Protein AF-A0A523QNU9-F1 (afdb_monomer_lite)

Foldseek 3Di:
DDDPVRLVVLLVVLVVLLVVLVPDPDDDDPLSVLVNVLSVVLNVLSVQLVVCVVVVVVVSVVVSVVVSVCSVVVVVVDVDD

pLDDT: mean 85.68, std 13.99, range [41.06, 95.38]

Radius of gyration: 13.85 Å; chains: 1; bounding box: 30×25×35 Å

Sequence (81 aa):
MMSEEQLRRSLQEISGELEELSSLERPLTKEEGKHRKKLQFRKYVIDRIKEAKDKDQKSDELYNTTYYQMLVPWGEKHPVL

Structure (mmCIF, N/CA/C/O backbone):
data_AF-A0A523QNU9-F1
#
_entry.id   AF-A0A523QNU9-F1
#
loop_
_atom_site.group_PDB
_atom_site.id
_atom_site.type_symbol
_atom_site.label_atom_id
_atom_site.label_alt_id
_atom_site.label_comp_id
_atom_site.label_asym_id
_atom_site.label_entity_id
_atom_site.label_seq_id
_atom_site.pdbx_PDB_ins_code
_atom_site.Cartn_x
_atom_site.Cartn_y
_atom_site.Cartn_z
_atom_site.occupancy
_atom_site.B_iso_or_equiv
_atom_site.auth_seq_id
_atom_site.auth_comp_id
_atom_site.auth_asym_id
_atom_site.auth_atom_id
_atom_site.pdbx_PDB_model_num
ATOM 1 N N . MET A 1 1 ? 15.965 2.414 -7.725 1.00 81.19 1 MET A N 1
ATOM 2 C CA . MET A 1 1 ? 14.609 1.866 -7.951 1.00 81.19 1 MET A CA 1
ATOM 3 C C . MET A 1 1 ? 14.431 0.645 -7.057 1.00 81.19 1 MET A C 1
ATOM 5 O O . MET A 1 1 ? 15.448 0.077 -6.664 1.00 81.19 1 MET A O 1
ATOM 9 N N . MET A 1 2 ? 13.205 0.287 -6.669 1.00 82.44 2 MET A N 1
ATOM 10 C CA . MET A 1 2 ? 12.974 -0.867 -5.785 1.00 82.44 2 MET A CA 1
ATOM 11 C C . MET A 1 2 ? 13.227 -2.198 -6.506 1.00 82.44 2 MET A C 1
ATOM 13 O O . MET A 1 2 ? 12.861 -2.386 -7.669 1.00 82.44 2 MET A O 1
ATOM 17 N N . SER A 1 3 ? 13.843 -3.147 -5.805 1.00 89.44 3 SER A N 1
ATOM 18 C CA . SER A 1 3 ? 13.990 -4.512 -6.315 1.00 89.44 3 SER A CA 1
ATOM 19 C C . SER A 1 3 ? 12.649 -5.260 -6.299 1.00 89.44 3 SER A C 1
ATOM 21 O O . SER A 1 3 ? 11.740 -4.910 -5.548 1.00 89.44 3 SER A O 1
ATOM 23 N N . GLU A 1 4 ? 12.531 -6.322 -7.106 1.00 88.44 4 GLU A N 1
ATOM 24 C CA . GLU A 1 4 ? 11.362 -7.227 -7.070 1.00 88.44 4 GLU A CA 1
ATOM 25 C C . GLU A 1 4 ? 11.116 -7.784 -5.667 1.00 88.44 4 GLU A C 1
ATOM 27 O O . GLU A 1 4 ? 9.988 -7.851 -5.183 1.00 88.44 4 GLU A O 1
ATOM 32 N N . GLU A 1 5 ? 12.196 -8.147 -4.978 1.00 89.75 5 GLU A N 1
ATOM 33 C CA . GLU A 1 5 ? 12.107 -8.684 -3.630 1.00 89.75 5 GLU A CA 1
ATOM 34 C C . GLU A 1 5 ? 11.591 -7.642 -2.632 1.00 89.75 5 GLU A C 1
ATOM 36 O O . GLU A 1 5 ? 10.760 -7.972 -1.787 1.00 89.75 5 GLU A O 1
ATOM 41 N N . GLN A 1 6 ? 12.024 -6.383 -2.754 1.00 87.88 6 GLN A N 1
ATOM 42 C CA . GLN A 1 6 ? 11.515 -5.286 -1.929 1.00 87.88 6 GLN A CA 1
ATOM 43 C C . GLN A 1 6 ? 10.025 -5.037 -2.183 1.00 87.88 6 GLN A C 1
ATOM 45 O O . GLN A 1 6 ? 9.268 -4.9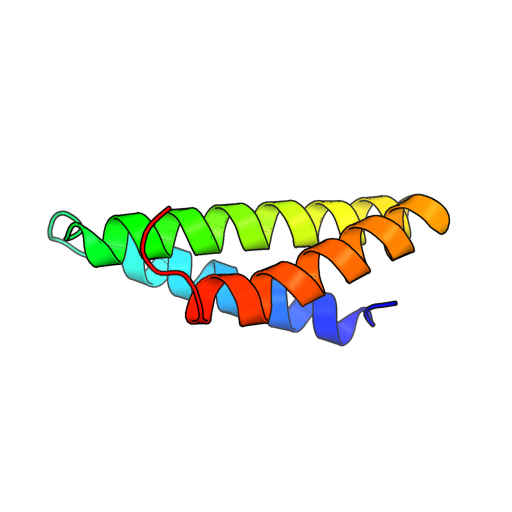10 -1.226 1.00 87.88 6 GLN A O 1
ATOM 50 N N . LEU A 1 7 ? 9.590 -5.025 -3.449 1.00 89.69 7 LEU A N 1
ATOM 51 C CA . LEU A 1 7 ? 8.175 -4.869 -3.801 1.00 89.69 7 LEU A CA 1
ATOM 52 C C . LEU A 1 7 ? 7.328 -5.997 -3.208 1.00 89.69 7 LEU A C 1
ATOM 54 O O . LEU A 1 7 ? 6.306 -5.736 -2.574 1.00 89.69 7 LEU A O 1
ATOM 58 N N . ARG A 1 8 ? 7.780 -7.249 -3.353 1.00 91.25 8 ARG A N 1
ATOM 59 C CA . ARG A 1 8 ? 7.074 -8.417 -2.816 1.00 91.25 8 ARG A CA 1
ATOM 60 C C . ARG A 1 8 ? 6.970 -8.375 -1.293 1.00 91.25 8 ARG A C 1
ATOM 62 O O . ARG A 1 8 ? 5.887 -8.612 -0.767 1.00 91.25 8 ARG A O 1
ATOM 69 N N . ARG A 1 9 ? 8.073 -8.074 -0.597 1.00 91.31 9 ARG A N 1
ATOM 70 C CA . ARG A 1 9 ? 8.098 -7.983 0.873 1.00 91.31 9 ARG A CA 1
ATOM 71 C C . ARG A 1 9 ? 7.153 -6.893 1.369 1.00 91.31 9 ARG A C 1
ATOM 73 O O . ARG A 1 9 ? 6.285 -7.182 2.182 1.00 91.31 9 ARG A O 1
ATOM 80 N N . SER A 1 10 ? 7.237 -5.686 0.811 1.00 89.81 10 SER A N 1
ATOM 81 C CA . SER A 1 10 ? 6.369 -4.584 1.232 1.00 89.81 10 SER A CA 1
ATOM 82 C C . SER A 1 10 ? 4.888 -4.835 0.917 1.00 89.81 10 SER A C 1
ATOM 84 O O . SER A 1 10 ? 4.030 -4.479 1.719 1.00 89.81 10 SER A O 1
ATOM 86 N N . LEU A 1 11 ? 4.556 -5.496 -0.201 1.00 91.19 11 LEU A N 1
ATOM 87 C CA . LEU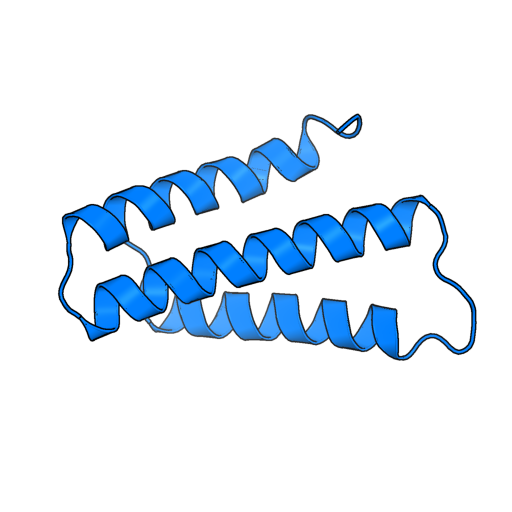 A 1 11 ? 3.174 -5.912 -0.479 1.00 91.19 11 LEU A CA 1
ATOM 88 C C . LEU A 1 11 ? 2.659 -6.950 0.521 1.00 91.19 11 LEU A C 1
ATOM 90 O O . LEU A 1 11 ? 1.495 -6.866 0.916 1.00 91.19 11 LEU A O 1
ATOM 94 N N . GLN A 1 12 ? 3.496 -7.917 0.912 1.00 93.44 12 GLN A N 1
ATOM 95 C CA . GLN A 1 12 ? 3.141 -8.916 1.922 1.00 93.44 12 GLN A CA 1
ATOM 96 C C . GLN A 1 12 ? 2.916 -8.274 3.290 1.00 93.44 12 GLN A C 1
ATOM 98 O O . GLN A 1 12 ? 1.876 -8.522 3.889 1.00 93.44 12 GLN A O 1
ATOM 103 N N . GLU A 1 13 ? 3.831 -7.414 3.742 1.00 91.69 13 GLU A N 1
ATOM 104 C CA . GLU A 1 13 ? 3.716 -6.694 5.018 1.00 91.69 13 GLU A CA 1
ATOM 105 C C . GLU A 1 13 ? 2.430 -5.861 5.071 1.00 91.69 13 GLU A C 1
ATOM 107 O O . GLU A 1 13 ? 1.594 -6.052 5.950 1.00 91.69 13 GLU A O 1
ATOM 112 N N . ILE A 1 14 ? 2.204 -5.008 4.066 1.00 91.94 14 ILE A N 1
ATOM 113 C CA . ILE A 1 14 ? 1.022 -4.139 4.033 1.00 91.94 14 ILE A CA 1
ATOM 114 C C . ILE A 1 14 ? -0.272 -4.950 3.938 1.00 91.94 14 ILE A C 1
ATOM 116 O O . ILE A 1 14 ? -1.277 -4.577 4.541 1.00 91.94 14 ILE A O 1
ATOM 120 N N . SER A 1 15 ? -0.279 -6.037 3.162 1.00 92.94 15 SER A N 1
ATOM 121 C CA . SER A 1 15 ? -1.472 -6.880 3.046 1.00 92.94 15 SER A CA 1
ATOM 122 C C . SER A 1 15 ? -1.763 -7.621 4.349 1.00 92.94 15 SER A C 1
ATOM 124 O O . SER A 1 15 ? -2.928 -7.676 4.728 1.00 92.94 15 SER A O 1
ATOM 126 N N . GLY A 1 16 ? -0.730 -8.102 5.048 1.00 95.00 16 GLY A N 1
ATOM 127 C CA . GLY A 1 16 ? -0.866 -8.730 6.362 1.00 95.00 16 GLY A CA 1
ATOM 128 C C . GLY A 1 16 ? -1.445 -7.769 7.398 1.00 95.00 16 GLY A C 1
ATOM 129 O O . GLY A 1 16 ? -2.463 -8.073 8.007 1.00 95.00 16 GLY A O 1
ATOM 130 N N . GLU A 1 17 ? -0.895 -6.559 7.521 1.00 93.69 17 GLU A N 1
ATOM 131 C CA . GLU A 1 17 ? -1.423 -5.561 8.465 1.00 93.69 17 GLU A CA 1
ATOM 132 C C . GLU A 1 17 ? -2.863 -5.124 8.125 1.00 93.69 17 GLU A C 1
ATOM 134 O O . GLU A 1 17 ? -3.687 -4.879 9.009 1.00 93.69 17 GLU A O 1
ATOM 139 N N . LEU A 1 18 ? -3.204 -5.018 6.834 1.00 93.94 18 LEU A N 1
ATOM 140 C CA . LEU A 1 18 ? -4.577 -4.725 6.411 1.00 93.94 18 LEU A CA 1
ATOM 141 C C . LEU A 1 18 ? -5.542 -5.864 6.752 1.00 93.94 18 LEU A C 1
ATOM 143 O O . LEU A 1 18 ? -6.686 -5.589 7.124 1.00 93.94 18 LEU A O 1
ATOM 147 N N . GLU A 1 19 ? -5.097 -7.111 6.610 1.00 95.38 19 GLU A N 1
ATOM 148 C CA . GLU A 1 19 ? -5.866 -8.299 6.967 1.00 95.38 19 GLU A CA 1
ATOM 149 C C . GLU A 1 19 ? -6.103 -8.354 8.477 1.00 95.38 19 GLU A C 1
ATOM 151 O O . GLU A 1 19 ? -7.258 -8.460 8.895 1.00 95.38 19 GLU A O 1
ATOM 156 N N . GLU A 1 20 ? -5.062 -8.137 9.284 1.00 94.06 20 GLU A N 1
ATOM 157 C C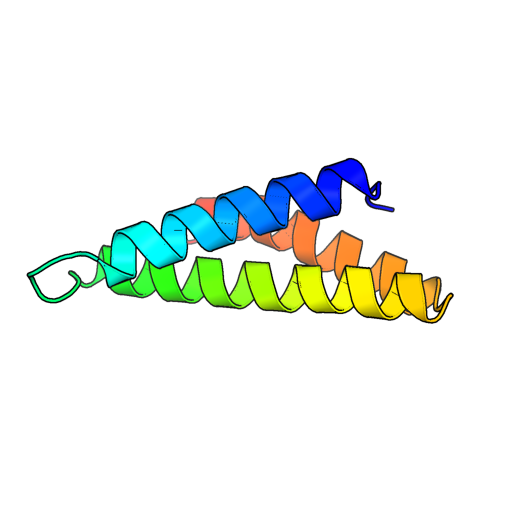A . GLU A 1 20 ? -5.154 -8.041 10.744 1.00 94.06 20 GLU A CA 1
ATOM 158 C C . GLU A 1 20 ? -6.210 -7.016 11.167 1.00 94.06 20 GLU A C 1
ATOM 160 O O . GLU A 1 20 ? -7.144 -7.353 11.897 1.00 94.06 20 GLU A O 1
ATOM 165 N N . LEU A 1 21 ? -6.147 -5.792 10.629 1.00 92.88 21 LEU A N 1
ATOM 166 C CA . LEU A 1 21 ? -7.131 -4.743 10.918 1.00 92.88 21 LEU A CA 1
ATOM 167 C C . LEU A 1 21 ? -8.549 -5.115 10.463 1.00 92.88 21 LEU A C 1
ATOM 169 O O . LEU A 1 21 ? -9.523 -4.693 11.081 1.00 92.88 21 LEU A O 1
ATOM 173 N N . SER A 1 22 ? -8.690 -5.871 9.373 1.00 91.44 22 SER A N 1
ATOM 174 C CA . SER A 1 22 ? -9.999 -6.308 8.874 1.00 91.44 22 SER A CA 1
ATOM 175 C C . SER A 1 22 ? -10.591 -7.486 9.650 1.00 91.44 22 SER A C 1
ATOM 177 O O . SER A 1 22 ? -11.810 -7.629 9.684 1.00 91.44 22 SER A O 1
ATOM 179 N N . SER A 1 23 ? -9.738 -8.297 10.280 1.00 94.56 23 SER A N 1
ATOM 180 C CA . SER A 1 23 ? -10.113 -9.494 11.039 1.00 94.56 23 SER A CA 1
ATOM 181 C C . SER A 1 23 ? -10.593 -9.196 12.462 1.00 94.56 23 SER A C 1
ATOM 183 O O . SER A 1 23 ? -11.079 -10.088 13.154 1.00 94.56 23 SER A O 1
ATOM 185 N N . LEU A 1 24 ? -10.472 -7.942 12.911 1.00 92.56 24 LEU A N 1
ATOM 186 C CA . LEU A 1 24 ? -10.936 -7.528 14.228 1.00 92.56 24 LEU A CA 1
ATOM 187 C C . LEU A 1 24 ? -12.458 -7.690 14.333 1.00 92.56 24 LEU A C 1
ATOM 189 O O . LEU A 1 24 ? -13.218 -7.072 13.592 1.00 92.56 24 LEU A O 1
ATOM 193 N N . GLU A 1 25 ? -12.912 -8.444 15.335 1.00 94.00 25 GLU A N 1
ATOM 194 C CA . GLU A 1 25 ? -14.344 -8.617 15.643 1.00 94.00 25 GLU A CA 1
ATOM 195 C C . GLU A 1 25 ? -15.016 -7.323 16.143 1.00 94.00 25 GLU A C 1
ATOM 197 O O . GLU A 1 25 ? -16.237 -7.250 16.292 1.00 94.00 25 GLU A O 1
ATOM 202 N N . ARG A 1 26 ? -14.220 -6.280 16.405 1.00 93.81 26 ARG A N 1
ATOM 203 C CA . ARG A 1 26 ? -14.666 -4.965 16.870 1.00 93.81 26 ARG A CA 1
ATOM 204 C C . ARG A 1 26 ? -14.439 -3.882 15.812 1.00 93.81 26 ARG A C 1
ATOM 206 O O . ARG A 1 26 ? -13.515 -3.991 15.007 1.00 93.81 26 ARG A O 1
ATOM 213 N N . PRO A 1 27 ? -15.190 -2.767 15.868 1.00 93.75 27 PRO A N 1
ATOM 214 C CA . PRO A 1 27 ? -14.876 -1.591 15.070 1.00 93.75 27 PRO A CA 1
ATOM 215 C C . PRO A 1 27 ? -13.453 -1.075 15.328 1.00 93.75 27 PRO A C 1
ATOM 217 O O . PRO A 1 27 ? -12.927 -1.151 16.446 1.00 93.75 27 PRO A O 1
ATOM 220 N N . LEU A 1 28 ? -12.858 -0.492 14.286 1.00 93.75 28 LEU A N 1
ATOM 221 C CA . LEU A 1 28 ? -11.564 0.177 14.383 1.00 93.75 28 LEU A CA 1
ATOM 222 C C . LEU A 1 28 ? -11.668 1.425 15.260 1.00 93.75 28 LEU A C 1
ATOM 224 O O . LEU A 1 28 ? -12.589 2.234 15.126 1.00 93.75 28 LEU A O 1
ATOM 228 N N . THR A 1 29 ? -10.666 1.623 16.106 1.00 94.38 29 THR A N 1
ATOM 229 C CA . THR A 1 29 ? -10.421 2.904 16.762 1.00 94.38 29 THR A CA 1
ATOM 230 C C . THR A 1 29 ? -10.030 3.966 15.733 1.00 94.38 29 THR A C 1
ATOM 232 O O . THR A 1 29 ? -9.676 3.678 14.587 1.00 94.38 29 THR A O 1
ATOM 235 N N . LYS A 1 30 ? -10.053 5.237 16.145 1.00 91.88 30 LYS A N 1
ATOM 236 C CA . LYS A 1 30 ? -9.647 6.357 15.284 1.00 91.88 30 LYS A CA 1
ATOM 237 C C . LYS A 1 30 ? -8.214 6.200 14.762 1.00 91.88 30 LYS A C 1
ATOM 239 O O . LYS A 1 30 ? -7.966 6.478 13.591 1.00 91.88 30 LYS A O 1
ATOM 244 N N . GLU A 1 31 ? -7.294 5.748 15.611 1.00 89.69 31 GLU A N 1
ATOM 245 C CA . GLU A 1 31 ? -5.888 5.569 15.237 1.00 89.69 31 GLU A CA 1
ATOM 246 C C . GLU A 1 31 ? -5.692 4.353 14.323 1.00 89.69 31 GLU A C 1
ATOM 248 O O . GLU A 1 31 ? -5.018 4.472 13.304 1.00 89.69 31 GLU A O 1
ATOM 253 N N . GLU A 1 32 ? -6.378 3.235 14.579 1.00 91.94 32 GLU A N 1
ATOM 254 C CA . GLU A 1 32 ? -6.387 2.081 13.664 1.00 91.94 32 GLU A CA 1
ATOM 255 C C . GLU A 1 32 ? -7.000 2.435 12.301 1.00 91.94 32 GLU A C 1
ATOM 257 O O . GLU A 1 32 ? -6.507 2.013 11.257 1.00 91.94 32 GLU A O 1
ATOM 262 N N . GLY A 1 33 ? -8.044 3.268 12.280 1.00 91.38 33 GLY A N 1
ATOM 263 C CA . GLY A 1 33 ? -8.638 3.777 11.046 1.00 91.38 33 GLY A CA 1
ATOM 264 C C . GLY A 1 33 ? -7.673 4.654 10.241 1.00 91.38 33 GLY A C 1
ATOM 265 O O . GLY A 1 33 ? -7.609 4.534 9.015 1.00 91.38 33 GLY A O 1
ATOM 266 N N . LYS A 1 34 ? -6.891 5.513 10.907 1.00 90.06 34 LYS A N 1
ATOM 267 C CA . LYS A 1 34 ? -5.813 6.279 10.257 1.00 90.06 34 LYS A CA 1
ATOM 268 C C . LYS A 1 34 ? -4.713 5.356 9.741 1.00 90.06 34 LYS A C 1
ATOM 270 O O . LYS A 1 34 ? -4.271 5.529 8.607 1.00 90.06 34 LYS A O 1
ATOM 275 N N . HIS A 1 35 ? -4.301 4.372 10.539 1.00 89.75 35 HIS A N 1
ATOM 276 C CA . HIS A 1 35 ? -3.290 3.389 10.149 1.00 89.75 35 HIS A CA 1
ATOM 277 C C . HIS A 1 35 ? -3.723 2.610 8.905 1.00 89.75 35 HIS A C 1
ATOM 279 O O . HIS A 1 35 ? -3.010 2.596 7.905 1.00 89.75 35 HIS A O 1
ATOM 285 N N . ARG A 1 36 ? -4.964 2.109 8.887 1.00 92.31 36 ARG A N 1
ATOM 286 C CA . ARG A 1 36 ? -5.568 1.460 7.715 1.00 92.31 36 ARG A CA 1
ATOM 287 C C . ARG A 1 36 ? -5.497 2.337 6.465 1.00 92.31 36 ARG A C 1
ATOM 289 O O . ARG A 1 36 ? -5.125 1.846 5.404 1.00 92.31 36 ARG A O 1
ATOM 296 N N . LYS A 1 37 ? -5.832 3.628 6.569 1.00 90.56 37 LYS A N 1
ATOM 297 C CA . LYS A 1 37 ? -5.750 4.565 5.433 1.00 90.56 37 LYS A CA 1
ATOM 298 C C . LYS A 1 37 ? -4.313 4.742 4.942 1.00 90.56 37 LYS A C 1
ATOM 300 O O . LYS A 1 37 ? -4.083 4.731 3.734 1.00 90.56 37 LYS A O 1
ATOM 305 N N . LYS A 1 38 ? -3.343 4.858 5.857 1.00 89.44 38 LYS A N 1
ATOM 306 C CA . LYS A 1 38 ? -1.914 4.929 5.508 1.00 89.44 38 LYS A CA 1
ATOM 307 C C . LYS A 1 38 ? -1.461 3.667 4.775 1.00 89.44 38 LYS A C 1
ATOM 309 O O . LYS A 1 38 ? -0.814 3.776 3.737 1.00 89.44 38 LYS A O 1
ATOM 314 N N . LEU A 1 39 ? -1.842 2.490 5.267 1.00 91.06 39 LEU A N 1
ATOM 315 C CA . LEU A 1 39 ? -1.538 1.204 4.635 1.00 91.06 39 LEU A CA 1
ATOM 316 C C . LEU A 1 39 ? -2.171 1.078 3.245 1.00 91.06 39 LEU A C 1
ATOM 318 O O . LEU A 1 39 ? -1.490 0.698 2.297 1.00 91.06 39 LEU A O 1
ATOM 322 N N . GLN A 1 40 ? -3.438 1.469 3.087 1.00 91.50 40 GLN A N 1
ATOM 323 C CA . GLN A 1 40 ? -4.109 1.492 1.781 1.00 91.50 40 GLN A CA 1
ATOM 324 C C . GLN A 1 40 ? -3.384 2.399 0.783 1.00 91.50 40 GLN A C 1
ATOM 326 O O . GLN A 1 40 ? -3.191 2.020 -0.371 1.00 91.50 40 GLN A O 1
ATOM 331 N N . PHE A 1 41 ? -2.942 3.575 1.231 1.00 90.12 41 PHE A N 1
ATOM 332 C CA . PHE A 1 41 ? -2.200 4.495 0.380 1.00 90.12 41 PHE A CA 1
ATOM 333 C C . PHE A 1 41 ? -0.809 3.960 0.018 1.00 90.12 41 PHE A C 1
ATOM 335 O O . PHE A 1 41 ? -0.411 4.016 -1.143 1.00 90.12 41 PHE A O 1
ATOM 342 N N . ARG A 1 42 ? -0.089 3.369 0.980 1.00 89.88 42 ARG A N 1
ATOM 343 C CA . ARG A 1 42 ? 1.193 2.695 0.722 1.00 89.88 42 ARG A CA 1
ATOM 344 C C . ARG A 1 42 ? 1.029 1.562 -0.291 1.00 89.88 42 ARG A C 1
ATOM 346 O O . ARG A 1 42 ? 1.802 1.510 -1.242 1.00 89.88 42 ARG A O 1
ATOM 353 N N . LYS A 1 43 ? -0.001 0.720 -0.142 1.00 91.88 43 LYS A N 1
ATOM 354 C CA . LYS A 1 43 ? -0.320 -0.355 -1.094 1.00 91.88 43 LYS A CA 1
ATOM 355 C C . LYS A 1 43 ? -0.516 0.191 -2.506 1.00 91.88 43 LYS A C 1
ATOM 357 O O . LYS A 1 43 ? 0.137 -0.279 -3.429 1.00 91.88 43 LYS A O 1
ATOM 362 N N . TYR A 1 44 ? -1.335 1.236 -2.640 1.00 92.06 44 TYR A N 1
ATOM 363 C CA . TYR A 1 44 ? -1.584 1.897 -3.920 1.00 92.06 44 TYR A CA 1
ATOM 364 C C . TYR A 1 44 ? -0.286 2.352 -4.601 1.00 92.06 44 TYR A C 1
ATOM 366 O O . TYR A 1 44 ? -0.082 2.076 -5.778 1.00 92.06 44 TYR A O 1
ATOM 374 N N . VAL A 1 45 ? 0.623 3.008 -3.874 1.00 91.44 45 VAL A N 1
ATOM 375 C CA . VAL A 1 45 ? 1.886 3.481 -4.464 1.00 91.44 45 VAL A CA 1
ATOM 376 C C . VAL A 1 45 ? 2.780 2.315 -4.891 1.00 91.44 45 VAL A C 1
ATOM 378 O O . VAL A 1 45 ? 3.390 2.384 -5.956 1.00 91.44 45 VAL A O 1
ATOM 381 N N . ILE A 1 46 ? 2.838 1.227 -4.119 1.00 92.12 46 ILE A N 1
ATOM 382 C CA . ILE A 1 46 ? 3.619 0.043 -4.506 1.00 92.12 46 ILE A CA 1
ATOM 383 C C . ILE A 1 46 ? 3.044 -0.625 -5.755 1.00 92.12 46 ILE A C 1
ATOM 385 O O . ILE A 1 46 ? 3.808 -0.980 -6.652 1.00 92.12 46 ILE A O 1
ATOM 389 N N . ASP A 1 47 ? 1.718 -0.739 -5.850 1.00 93.06 47 ASP A N 1
ATOM 390 C CA . ASP A 1 47 ? 1.053 -1.265 -7.044 1.00 93.06 47 ASP A CA 1
ATOM 391 C C . ASP A 1 47 ? 1.409 -0.427 -8.285 1.00 93.06 47 ASP A C 1
ATOM 393 O O . ASP A 1 47 ? 1.667 -0.983 -9.351 1.00 93.06 47 ASP A O 1
ATOM 397 N N . ARG A 1 48 ? 1.537 0.902 -8.139 1.00 93.50 48 ARG A N 1
ATOM 398 C CA . ARG A 1 48 ? 1.995 1.798 -9.216 1.00 93.50 48 ARG A CA 1
ATOM 399 C C . ARG A 1 48 ? 3.466 1.607 -9.584 1.00 93.50 48 ARG A C 1
ATOM 401 O O . ARG A 1 48 ? 3.792 1.673 -10.767 1.00 93.50 48 ARG A O 1
ATOM 408 N N . ILE A 1 49 ? 4.351 1.348 -8.616 1.00 92.19 49 ILE A N 1
ATOM 409 C CA . ILE A 1 49 ? 5.759 1.011 -8.906 1.00 92.19 49 ILE A CA 1
ATOM 410 C C . ILE A 1 49 ? 5.825 -0.297 -9.695 1.00 92.19 49 ILE A C 1
ATOM 412 O O . ILE A 1 49 ? 6.530 -0.369 -10.700 1.00 92.19 49 ILE A O 1
ATOM 416 N N . LYS A 1 50 ? 5.070 -1.313 -9.262 1.00 93.00 50 LYS A N 1
ATOM 417 C CA . LYS A 1 50 ? 5.005 -2.603 -9.947 1.00 93.00 50 LYS A CA 1
ATOM 418 C C . LYS A 1 50 ? 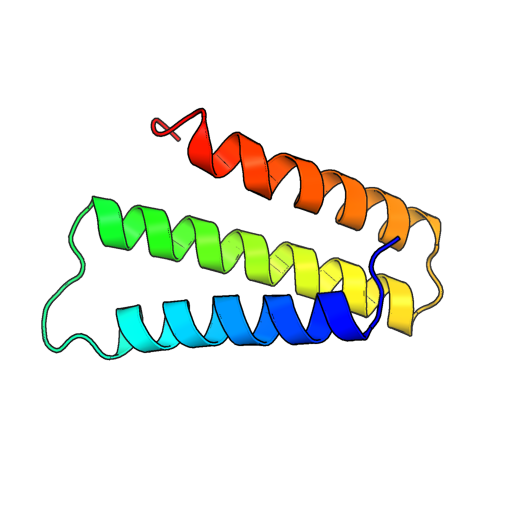4.472 -2.446 -11.372 1.00 93.00 50 LYS A C 1
ATOM 420 O O . LYS A 1 50 ? 5.105 -2.920 -12.304 1.00 93.00 50 LYS A O 1
ATOM 425 N N . GLU A 1 51 ? 3.367 -1.725 -11.556 1.00 94.06 51 GLU A N 1
ATOM 426 C CA . GLU A 1 51 ? 2.781 -1.475 -12.877 1.00 94.06 51 GLU A CA 1
ATOM 427 C C . GLU A 1 51 ? 3.756 -0.748 -13.816 1.00 94.06 51 GLU A C 1
ATOM 429 O O . GLU A 1 51 ? 3.897 -1.135 -14.976 1.00 94.06 51 GLU A O 1
ATOM 434 N N . ALA A 1 52 ? 4.453 0.281 -13.322 1.00 93.00 52 ALA A N 1
ATOM 435 C CA . ALA A 1 52 ? 5.460 0.995 -14.103 1.00 93.00 52 ALA A CA 1
ATOM 436 C C . ALA A 1 52 ? 6.603 0.065 -14.529 1.00 93.00 52 ALA A C 1
ATOM 438 O O . ALA A 1 52 ? 7.088 0.147 -15.656 1.00 93.00 52 ALA A O 1
ATOM 439 N N . LYS A 1 53 ? 7.004 -0.852 -13.649 1.00 92.56 53 LYS A N 1
ATOM 440 C CA . LYS A 1 53 ? 8.059 -1.823 -13.919 1.00 92.56 53 LYS A CA 1
ATOM 441 C C . LYS A 1 53 ? 7.627 -2.897 -14.920 1.00 92.56 53 LYS A C 1
ATOM 443 O O . LYS A 1 53 ? 8.375 -3.167 -15.857 1.00 92.56 53 LYS A O 1
ATOM 448 N N . ASP A 1 54 ? 6.407 -3.420 -14.788 1.00 92.69 54 ASP A N 1
ATOM 449 C CA . ASP A 1 54 ? 5.7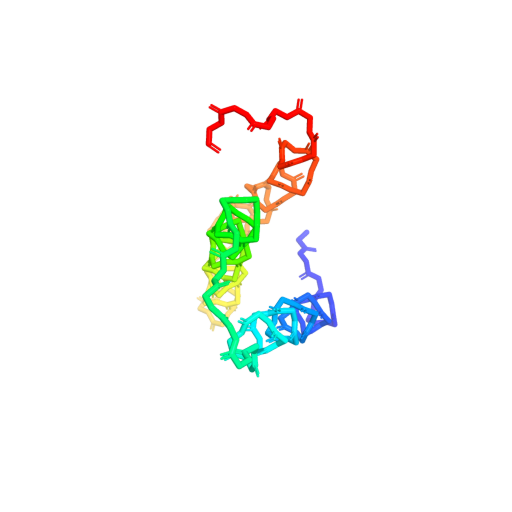94 -4.374 -15.726 1.00 92.69 54 ASP A CA 1
ATOM 450 C 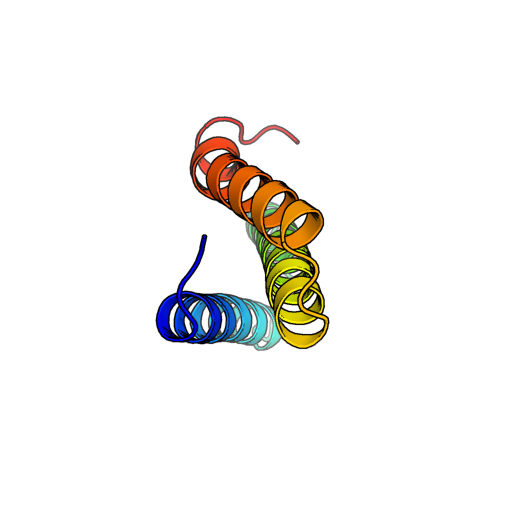C . ASP A 1 54 ? 5.652 -3.772 -17.142 1.00 92.69 54 ASP A C 1
ATOM 452 O O . ASP A 1 54 ? 5.719 -4.490 -18.139 1.00 92.69 54 ASP A O 1
ATOM 456 N N . LYS A 1 55 ? 5.484 -2.445 -17.240 1.00 94.81 55 LYS A N 1
ATOM 457 C CA . LYS A 1 55 ? 5.371 -1.685 -18.500 1.00 94.81 55 LYS A CA 1
ATOM 458 C C . LYS A 1 55 ? 6.689 -1.075 -18.998 1.00 94.81 55 LYS A C 1
ATOM 460 O O . LYS A 1 55 ? 6.675 -0.345 -19.986 1.00 94.81 55 LYS A O 1
ATOM 465 N N . ASP A 1 56 ? 7.799 -1.328 -18.308 1.00 92.88 56 ASP A N 1
ATOM 466 C CA . ASP A 1 56 ? 9.120 -0.728 -18.555 1.00 92.88 56 ASP A CA 1
ATOM 467 C C . ASP A 1 56 ? 9.141 0.823 -18.591 1.00 92.88 56 ASP A C 1
ATOM 469 O O . ASP A 1 56 ? 9.956 1.465 -19.253 1.00 92.88 56 ASP A O 1
ATOM 473 N N . GLN A 1 57 ? 8.251 1.461 -17.829 1.00 94.06 57 GLN A N 1
ATOM 474 C CA . GLN A 1 57 ? 8.139 2.915 -17.698 1.00 94.06 57 GLN A CA 1
ATOM 475 C C . GLN A 1 57 ? 9.089 3.448 -16.612 1.00 94.06 57 GLN A C 1
ATOM 477 O O . GLN A 1 57 ? 8.691 3.718 -15.478 1.00 94.06 57 GLN A O 1
ATOM 482 N N . LYS A 1 58 ? 10.370 3.639 -16.956 1.00 90.94 58 LYS A N 1
ATOM 483 C CA . LYS A 1 58 ? 11.426 4.027 -15.992 1.00 90.94 58 LYS A CA 1
ATOM 484 C C . LYS A 1 58 ? 11.188 5.349 -15.257 1.00 90.94 58 LYS A C 1
ATOM 486 O O . LYS A 1 58 ? 11.522 5.461 -14.078 1.00 90.94 58 LYS A O 1
ATOM 491 N N . SER A 1 59 ? 10.614 6.348 -15.926 1.00 90.12 59 SER A N 1
ATOM 492 C CA . SER A 1 59 ? 10.285 7.635 -15.295 1.00 90.12 59 SER A CA 1
ATOM 493 C C . SER A 1 59 ? 9.216 7.476 -14.213 1.00 90.12 59 SER A C 1
ATOM 495 O O . SER A 1 59 ? 9.361 8.028 -13.121 1.00 90.12 59 SER A O 1
ATOM 497 N N . ASP A 1 60 ? 8.195 6.663 -14.484 1.00 87.88 60 ASP A N 1
ATOM 498 C CA . ASP A 1 60 ? 7.114 6.390 -13.539 1.00 87.88 60 ASP A CA 1
ATOM 499 C C . ASP A 1 60 ? 7.614 5.516 -12.381 1.00 87.88 60 ASP A C 1
ATOM 501 O O . ASP A 1 60 ? 7.277 5.771 -11.225 1.00 87.88 60 ASP A O 1
ATOM 505 N N . GLU A 1 61 ? 8.477 4.534 -12.654 1.00 91.06 61 GLU A N 1
ATOM 506 C CA . GLU A 1 61 ? 9.126 3.712 -11.625 1.00 91.06 61 GLU A CA 1
ATOM 507 C C . GLU A 1 61 ? 9.929 4.589 -10.649 1.00 91.06 61 GLU A C 1
ATOM 509 O O . GLU A 1 61 ? 9.796 4.455 -9.427 1.00 91.06 61 GLU A O 1
ATOM 514 N N . LEU A 1 62 ? 10.721 5.532 -11.172 1.00 90.38 62 LEU A N 1
ATOM 515 C CA . LEU A 1 62 ? 11.517 6.457 -10.366 1.00 90.38 62 LEU A CA 1
ATOM 516 C C . LEU A 1 62 ? 10.638 7.406 -9.542 1.00 90.38 62 LEU A C 1
ATOM 518 O O . LEU A 1 62 ? 10.881 7.574 -8.341 1.00 90.38 62 LEU A O 1
ATOM 522 N N . TYR A 1 63 ? 9.616 8.001 -10.164 1.00 89.69 63 TYR A N 1
ATOM 523 C CA . TYR A 1 63 ? 8.686 8.910 -9.496 1.00 89.69 63 TYR A CA 1
ATOM 524 C C . TYR A 1 63 ? 7.970 8.213 -8.335 1.00 89.69 63 TYR A C 1
ATOM 526 O O . TYR A 1 63 ? 8.041 8.672 -7.193 1.00 89.69 63 TYR A O 1
ATOM 534 N N . ASN A 1 64 ? 7.350 7.059 -8.599 1.00 89.38 64 ASN A N 1
ATOM 535 C CA . ASN A 1 64 ? 6.591 6.331 -7.586 1.00 89.38 64 ASN A CA 1
ATOM 536 C C . ASN A 1 64 ? 7.504 5.753 -6.491 1.00 89.38 64 ASN A C 1
ATOM 538 O O . ASN A 1 64 ? 7.129 5.781 -5.321 1.00 89.38 64 ASN A O 1
ATOM 542 N N . THR A 1 65 ? 8.726 5.313 -6.825 1.00 87.94 65 THR A N 1
ATOM 543 C CA . THR A 1 65 ? 9.714 4.874 -5.818 1.00 87.94 65 THR A CA 1
ATOM 544 C C . THR A 1 65 ? 10.088 6.017 -4.875 1.00 87.94 65 THR A C 1
ATOM 546 O O . THR A 1 65 ? 10.111 5.839 -3.659 1.00 87.94 65 THR A O 1
ATOM 549 N N . THR A 1 66 ? 10.361 7.200 -5.426 1.00 86.50 66 THR A N 1
ATOM 550 C CA . THR A 1 66 ? 10.706 8.391 -4.635 1.00 86.50 66 THR A CA 1
ATOM 551 C C . THR A 1 66 ? 9.544 8.792 -3.733 1.00 86.50 66 THR A C 1
ATOM 553 O O . THR A 1 66 ? 9.728 9.045 -2.544 1.00 86.50 66 THR A O 1
ATOM 556 N N . TYR A 1 67 ? 8.328 8.781 -4.280 1.00 85.25 67 TYR A N 1
ATOM 557 C CA . TYR A 1 67 ? 7.117 9.093 -3.536 1.00 85.25 67 TYR A CA 1
ATOM 558 C C . TYR A 1 67 ? 6.880 8.101 -2.386 1.00 85.25 67 TYR A C 1
ATOM 560 O O . TYR A 1 67 ? 6.639 8.511 -1.251 1.00 85.25 67 TYR A O 1
ATOM 568 N N . TYR A 1 68 ? 7.056 6.799 -2.630 1.00 84.69 68 TYR A N 1
ATOM 569 C CA . TYR A 1 68 ? 6.980 5.768 -1.593 1.00 84.69 68 TYR A CA 1
ATOM 570 C C . TYR A 1 68 ? 8.003 5.990 -0.472 1.00 84.69 68 TYR A C 1
ATOM 572 O O . TYR A 1 68 ? 7.656 5.960 0.709 1.00 84.69 68 TYR A O 1
ATOM 580 N N . GLN A 1 69 ? 9.254 6.291 -0.829 1.00 81.50 69 GLN A N 1
ATOM 581 C CA . GLN A 1 69 ? 10.323 6.569 0.134 1.00 81.50 69 GLN A CA 1
ATOM 582 C C . GLN A 1 69 ? 10.097 7.840 0.951 1.00 81.50 69 GLN A C 1
ATOM 584 O O . GLN A 1 69 ? 10.634 7.937 2.048 1.00 81.50 69 GLN A O 1
ATOM 589 N N . MET A 1 70 ? 9.309 8.798 0.460 1.00 79.44 70 MET A N 1
ATOM 590 C CA . MET A 1 70 ? 8.871 9.942 1.260 1.00 79.44 70 MET A CA 1
ATOM 591 C C . MET A 1 70 ? 7.749 9.551 2.228 1.00 79.44 70 MET A C 1
ATOM 593 O O . MET A 1 70 ? 7.758 9.993 3.373 1.00 79.44 70 MET A O 1
ATOM 597 N N . LEU A 1 71 ? 6.821 8.677 1.821 1.00 71.75 71 LEU A N 1
ATOM 598 C CA . LEU A 1 71 ? 5.681 8.244 2.642 1.00 71.75 71 LEU A CA 1
ATOM 599 C C . LEU A 1 71 ? 6.057 7.368 3.840 1.00 71.75 71 LEU A C 1
ATOM 601 O O . LEU A 1 71 ? 5.356 7.388 4.858 1.00 71.75 71 LEU A O 1
ATOM 605 N N . VAL A 1 72 ? 7.137 6.593 3.737 1.00 65.94 72 VAL A N 1
ATOM 606 C CA . VAL A 1 72 ? 7.645 5.773 4.847 1.00 65.94 72 VAL A CA 1
ATOM 607 C C . VAL A 1 72 ? 8.021 6.657 6.059 1.00 65.94 72 VAL A C 1
ATOM 609 O O . VAL A 1 72 ? 7.396 6.481 7.103 1.00 65.94 72 VAL A O 1
ATOM 612 N N . PRO A 1 73 ? 8.899 7.676 5.931 1.00 62.81 73 PRO A N 1
ATOM 613 C CA . PRO A 1 73 ? 9.243 8.602 7.012 1.00 62.81 73 PRO A CA 1
ATOM 614 C C . PRO A 1 73 ? 8.210 9.719 7.272 1.00 62.81 73 PRO A C 1
ATOM 616 O O . PRO A 1 73 ? 8.067 10.147 8.418 1.00 62.81 73 PRO A O 1
ATOM 619 N N . TRP A 1 74 ? 7.467 10.220 6.272 1.00 50.62 74 TRP A N 1
ATOM 620 C CA . TRP A 1 74 ? 6.442 11.259 6.516 1.00 50.62 74 TRP A CA 1
ATOM 621 C C . TRP A 1 74 ? 5.217 10.734 7.269 1.00 50.62 74 TRP A C 1
ATOM 623 O O . TRP A 1 74 ? 4.633 11.472 8.064 1.00 50.62 74 TRP A O 1
ATOM 633 N N . GLY A 1 75 ? 4.852 9.462 7.074 1.00 52.91 75 GLY A N 1
ATOM 634 C CA . GLY A 1 75 ? 3.772 8.820 7.826 1.00 52.91 75 GLY A CA 1
ATOM 635 C C . GLY A 1 75 ? 4.063 8.677 9.325 1.00 52.91 75 GLY A C 1
ATOM 636 O O . GLY A 1 75 ? 3.113 8.600 10.108 1.00 52.91 75 GLY A O 1
ATOM 637 N N . GLU A 1 76 ? 5.343 8.682 9.716 1.00 52.72 76 GLU A N 1
ATOM 638 C CA . GLU A 1 76 ? 5.803 8.635 11.111 1.00 52.72 76 GLU A CA 1
ATOM 639 C C . GLU A 1 76 ? 5.994 10.032 11.728 1.00 52.72 76 GLU A C 1
ATOM 641 O O . GLU A 1 76 ? 5.698 10.221 12.905 1.00 52.72 76 GLU A O 1
ATOM 646 N N . LYS A 1 77 ? 6.437 11.036 10.953 1.00 47.03 77 LYS A N 1
ATOM 647 C CA . LYS A 1 77 ? 6.741 12.386 11.478 1.00 47.03 77 LYS A CA 1
ATOM 648 C C . LYS A 1 77 ? 5.555 13.352 11.581 1.00 47.03 77 LYS A C 1
ATOM 650 O O . LYS A 1 77 ? 5.636 14.297 12.364 1.00 47.03 77 LYS A O 1
ATOM 655 N N . HIS A 1 78 ? 4.465 13.147 10.839 1.00 47.25 78 HIS A N 1
ATOM 656 C CA . HIS A 1 78 ? 3.310 14.059 10.851 1.00 47.25 78 HIS A CA 1
ATOM 657 C C . HIS A 1 78 ? 1.985 13.304 11.098 1.00 47.25 78 HIS A C 1
ATOM 659 O O . HIS A 1 78 ? 1.324 12.890 10.147 1.00 47.25 78 HIS A O 1
ATOM 665 N N . PRO A 1 79 ? 1.546 13.131 12.365 1.00 43.56 79 PRO A N 1
ATOM 666 C CA . PRO A 1 79 ? 0.341 12.362 12.722 1.00 43.56 79 PRO A CA 1
ATOM 667 C C . PRO A 1 79 ? -1.013 13.061 12.460 1.00 43.56 79 PRO A C 1
ATOM 669 O O . PRO A 1 79 ? -2.051 12.546 12.884 1.00 43.56 79 PRO A O 1
ATOM 672 N N . VAL A 1 80 ? -1.019 14.249 11.843 1.00 41.44 80 VAL A N 1
ATOM 673 C CA . VAL A 1 80 ? -2.163 15.194 11.856 1.00 41.44 80 VAL A CA 1
ATOM 674 C C . VAL A 1 80 ? -2.848 15.358 10.484 1.00 41.44 80 VAL A C 1
ATOM 676 O O . VAL A 1 80 ? -3.703 16.222 10.327 1.00 41.44 80 VAL A O 1
ATOM 679 N N . LEU A 1 81 ? -2.549 14.495 9.508 1.00 41.06 81 LEU A N 1
ATOM 680 C CA . LEU A 1 81 ? -3.357 14.341 8.287 1.00 41.06 81 LEU A CA 1
ATOM 681 C C . LEU A 1 81 ? -4.006 12.953 8.245 1.00 41.06 81 LEU A C 1
ATOM 683 O O . LEU A 1 81 ? -3.283 11.957 8.486 1.00 41.06 81 LEU A O 1
#

Secondary structure (DSSP, 8-state):
---HHHHHHHHHHHHHHHHHHHH-SSPPPHHHHHHHHHHHHHHHHHHHHHHHHHTT-HHHHHHHHHHHHHHHHHHHH-TT-